Protein AF-A0A0G0N6K5-F1 (afdb_monomer_lite)

Structure (mmCIF, N/CA/C/O backbone):
data_AF-A0A0G0N6K5-F1
#
_entry.id   AF-A0A0G0N6K5-F1
#
loop_
_atom_site.group_PDB
_atom_site.id
_atom_site.type_symbol
_atom_site.label_atom_id
_atom_site.label_alt_id
_atom_site.label_comp_id
_atom_site.label_asym_id
_atom_site.label_entity_id
_atom_site.label_seq_id
_atom_site.pdbx_PDB_ins_code
_atom_site.Cartn_x
_atom_site.Cartn_y
_atom_site.Cartn_z
_atom_site.occupancy
_atom_site.B_iso_or_equiv
_atom_site.auth_seq_id
_atom_site.auth_comp_id
_atom_site.auth_asym_id
_atom_site.auth_atom_id
_atom_site.pdbx_PDB_model_num
ATOM 1 N N . MET A 1 1 ? 16.430 -5.207 -23.664 1.00 59.88 1 MET A N 1
ATOM 2 C CA . MET A 1 1 ? 15.205 -4.636 -23.049 1.00 59.88 1 MET A CA 1
ATOM 3 C C . MET A 1 1 ? 14.765 -5.453 -21.842 1.00 59.88 1 MET A C 1
ATOM 5 O O . MET A 1 1 ? 14.078 -4.940 -20.972 1.00 59.88 1 MET A O 1
ATOM 9 N N . ASP A 1 2 ? 15.288 -6.666 -21.744 1.00 76.25 2 ASP A N 1
ATOM 10 C CA . ASP A 1 2 ? 14.984 -7.693 -20.760 1.00 76.25 2 ASP A CA 1
ATOM 11 C C . ASP A 1 2 ? 15.202 -7.211 -19.325 1.00 76.25 2 ASP A C 1
ATOM 13 O O . ASP A 1 2 ? 14.437 -7.561 -18.445 1.00 76.25 2 ASP A O 1
ATOM 17 N N . PHE A 1 3 ? 16.182 -6.337 -19.066 1.00 82.50 3 PHE A N 1
ATOM 18 C CA . PHE A 1 3 ? 16.404 -5.822 -17.711 1.00 82.50 3 PHE A CA 1
ATOM 19 C C . PHE A 1 3 ? 15.198 -5.043 -17.156 1.00 82.50 3 PHE A C 1
ATOM 21 O O . PHE A 1 3 ? 14.783 -5.292 -16.030 1.00 82.50 3 PHE A O 1
ATOM 28 N N . ILE A 1 4 ? 14.608 -4.127 -17.934 1.00 81.88 4 ILE A N 1
ATOM 29 C CA . ILE A 1 4 ? 13.461 -3.321 -17.478 1.00 81.88 4 ILE A CA 1
ATOM 30 C C . ILE A 1 4 ? 12.204 -4.187 -17.359 1.00 81.88 4 ILE A C 1
ATOM 32 O O . ILE A 1 4 ? 11.436 -4.035 -16.410 1.00 81.88 4 ILE A O 1
ATOM 36 N N . GLU A 1 5 ? 12.014 -5.119 -18.291 1.00 84.38 5 GLU A N 1
ATOM 37 C CA . GLU A 1 5 ? 10.897 -6.064 -18.254 1.00 84.38 5 GLU A CA 1
ATOM 38 C C . GLU A 1 5 ? 11.000 -7.024 -17.064 1.00 84.38 5 GLU A C 1
ATOM 40 O O . GLU A 1 5 ? 10.018 -7.184 -16.344 1.00 84.38 5 GLU A O 1
ATOM 45 N N . ASN A 1 6 ? 12.192 -7.556 -16.782 1.00 88.69 6 ASN A N 1
ATOM 46 C CA . ASN A 1 6 ? 12.447 -8.428 -15.635 1.00 88.69 6 ASN A CA 1
ATOM 47 C C . ASN A 1 6 ? 12.270 -7.677 -14.311 1.00 88.69 6 ASN A C 1
ATOM 49 O O . ASN A 1 6 ? 11.652 -8.186 -13.385 1.00 88.69 6 ASN A O 1
ATOM 53 N N . VAL A 1 7 ? 12.752 -6.434 -14.196 1.00 88.12 7 VAL A N 1
ATOM 54 C CA . VAL A 1 7 ? 12.502 -5.625 -12.989 1.00 88.12 7 VAL A CA 1
ATOM 55 C C . VAL A 1 7 ? 11.000 -5.387 -12.804 1.00 88.12 7 VAL A C 1
ATOM 57 O O . VAL A 1 7 ? 10.486 -5.464 -11.685 1.00 88.12 7 VAL A O 1
ATOM 60 N N . LYS A 1 8 ? 10.265 -5.142 -13.893 1.00 87.56 8 LYS A N 1
ATOM 61 C CA . LYS A 1 8 ? 8.814 -4.967 -13.837 1.00 87.56 8 LYS A CA 1
ATOM 62 C C . LYS A 1 8 ? 8.095 -6.247 -13.390 1.00 87.56 8 LYS A C 1
ATOM 64 O O . LYS A 1 8 ? 7.249 -6.161 -12.500 1.00 87.56 8 LYS A O 1
ATOM 69 N N . SER A 1 9 ? 8.401 -7.400 -13.986 1.00 91.56 9 SER A N 1
ATOM 70 C CA . SER A 1 9 ? 7.714 -8.666 -13.691 1.00 91.56 9 SER A CA 1
ATOM 71 C C . SER A 1 9 ? 8.086 -9.239 -12.329 1.00 91.56 9 SER A C 1
ATOM 73 O O . SER A 1 9 ? 7.197 -9.686 -11.611 1.00 91.56 9 SER A O 1
ATOM 75 N N . GLU A 1 10 ? 9.364 -9.177 -11.956 1.00 93.62 10 GLU A N 1
ATOM 76 C CA . GLU A 1 10 ? 9.882 -9.862 -10.770 1.00 93.62 10 GLU A CA 1
ATOM 77 C C . GLU A 1 10 ? 9.833 -9.001 -9.505 1.00 93.62 10 GLU A C 1
ATOM 79 O O . GLU A 1 10 ? 9.800 -9.534 -8.399 1.00 93.62 10 GLU A O 1
ATOM 84 N N . ILE A 1 11 ? 9.832 -7.669 -9.638 1.00 91.75 11 ILE A N 1
ATOM 85 C CA . ILE A 1 11 ? 9.905 -6.759 -8.484 1.00 91.75 11 ILE A CA 1
ATOM 86 C C . ILE A 1 11 ? 8.660 -5.882 -8.404 1.00 91.75 11 ILE A C 1
ATOM 88 O O . ILE A 1 11 ? 7.945 -5.911 -7.402 1.00 91.75 11 ILE A O 1
ATOM 92 N N . ILE A 1 12 ? 8.374 -5.107 -9.452 1.00 91.56 12 ILE A N 1
ATOM 93 C CA . ILE A 1 12 ? 7.335 -4.068 -9.385 1.00 91.56 12 ILE A CA 1
ATOM 94 C C . ILE A 1 12 ? 5.935 -4.680 -9.292 1.00 91.56 12 ILE A C 1
ATOM 96 O O . ILE A 1 12 ? 5.163 -4.295 -8.417 1.00 91.56 12 ILE A O 1
ATOM 100 N N . ASN A 1 13 ? 5.601 -5.641 -10.156 1.00 92.94 13 ASN A N 1
ATOM 101 C CA . ASN A 1 13 ? 4.276 -6.261 -10.165 1.00 92.94 13 ASN A CA 1
ATOM 102 C C . ASN A 1 13 ? 3.944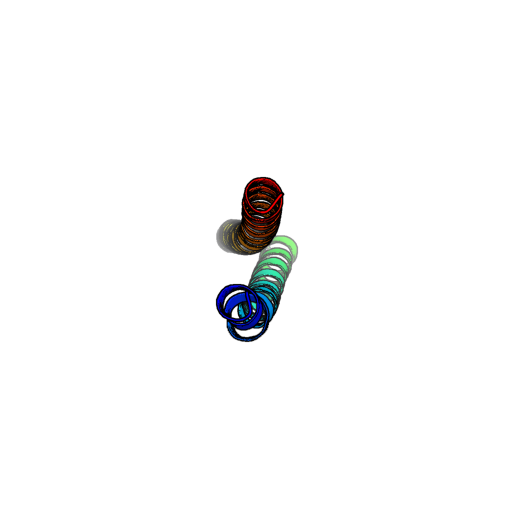 -6.968 -8.830 1.00 92.94 13 ASN A C 1
ATOM 104 O O . ASN A 1 13 ? 2.881 -6.682 -8.270 1.00 92.94 13 ASN A O 1
ATOM 108 N N . PRO A 1 14 ? 4.823 -7.823 -8.262 1.00 95.25 14 PRO A N 1
ATOM 109 C CA . PRO A 1 14 ? 4.589 -8.419 -6.947 1.00 95.25 14 PRO A CA 1
ATOM 110 C C . PRO A 1 14 ? 4.453 -7.373 -5.840 1.00 95.25 14 PRO A C 1
ATOM 112 O O . PRO A 1 14 ? 3.562 -7.481 -4.997 1.00 95.25 14 PRO A O 1
ATOM 115 N N . LEU A 1 15 ? 5.290 -6.330 -5.862 1.00 95.00 15 LEU A N 1
ATOM 116 C CA . LEU A 1 15 ? 5.241 -5.263 -4.868 1.00 95.00 15 LEU A CA 1
ATOM 117 C C . LEU A 1 15 ? 3.921 -4.483 -4.931 1.00 95.00 15 LEU A C 1
ATOM 119 O O . LEU A 1 15 ? 3.349 -4.183 -3.886 1.00 95.00 15 LEU A O 1
ATOM 123 N N . ILE A 1 16 ? 3.400 -4.201 -6.130 1.00 94.62 16 ILE A N 1
ATOM 124 C CA . ILE A 1 16 ? 2.089 -3.560 -6.305 1.00 94.62 16 ILE A CA 1
ATOM 125 C C . ILE A 1 16 ? 0.991 -4.400 -5.651 1.00 94.62 16 ILE A C 1
ATOM 127 O O . ILE A 1 16 ? 0.197 -3.865 -4.879 1.00 94.62 16 ILE A O 1
ATOM 131 N N . VAL A 1 17 ? 0.952 -5.707 -5.926 1.00 95.50 17 VAL A N 1
ATOM 132 C CA . VAL A 1 17 ? -0.059 -6.612 -5.351 1.00 95.50 17 VAL A CA 1
ATOM 133 C C . VAL A 1 17 ? 0.064 -6.669 -3.827 1.00 95.50 17 VAL A C 1
ATOM 135 O O . VAL A 1 17 ? -0.943 -6.636 -3.120 1.00 95.50 17 VAL A O 1
ATOM 138 N N . PHE A 1 18 ? 1.290 -6.695 -3.308 1.00 96.56 18 PHE A N 1
ATOM 139 C CA . PHE A 1 18 ? 1.552 -6.702 -1.872 1.00 96.56 18 PHE A CA 1
ATOM 140 C C . PHE A 1 18 ? 1.081 -5.413 -1.184 1.00 96.56 18 PHE A C 1
ATOM 142 O O . PHE A 1 18 ? 0.341 -5.466 -0.199 1.00 96.56 18 PHE A O 1
ATOM 149 N N . ILE A 1 19 ? 1.451 -4.250 -1.728 1.00 95.94 19 ILE A N 1
ATOM 150 C CA . ILE A 1 19 ? 1.019 -2.949 -1.203 1.00 95.94 19 ILE A CA 1
ATOM 151 C C . ILE A 1 19 ? -0.500 -2.814 -1.319 1.00 95.94 19 ILE A C 1
ATOM 153 O O . ILE A 1 19 ? -1.127 -2.306 -0.391 1.00 95.94 19 ILE A O 1
ATOM 157 N N . LEU A 1 20 ? -1.110 -3.304 -2.403 1.00 97.12 20 LEU A N 1
ATOM 158 C CA . LEU A 1 20 ? -2.561 -3.288 -2.584 1.00 97.12 20 LEU A CA 1
ATOM 159 C C . LEU A 1 20 ? -3.260 -4.061 -1.468 1.00 97.12 20 LEU A C 1
ATOM 161 O O . LEU A 1 20 ? -4.177 -3.530 -0.845 1.00 97.12 20 LEU A O 1
ATOM 165 N N . ALA A 1 21 ? -2.800 -5.281 -1.183 1.00 97.75 21 ALA A N 1
ATOM 166 C CA . ALA A 1 21 ? -3.368 -6.111 -0.129 1.00 97.75 21 ALA A CA 1
ATOM 167 C C . ALA A 1 21 ? -3.319 -5.400 1.232 1.00 97.75 21 ALA A C 1
ATOM 169 O O . ALA A 1 21 ? -4.343 -5.292 1.907 1.00 97.75 21 ALA A O 1
ATOM 170 N N . ILE A 1 22 ? -2.163 -4.844 1.605 1.00 97.69 22 ILE A N 1
ATOM 171 C CA . ILE A 1 22 ? -2.005 -4.121 2.876 1.00 97.69 22 ILE A CA 1
ATOM 172 C C . ILE A 1 22 ? -2.883 -2.868 2.909 1.00 97.69 22 ILE A C 1
ATOM 174 O O . ILE A 1 22 ? -3.556 -2.617 3.907 1.00 97.69 22 ILE A O 1
ATOM 178 N N . SER A 1 23 ? -2.908 -2.099 1.820 1.00 97.44 23 SER A N 1
ATOM 179 C CA . SER A 1 23 ? -3.668 -0.848 1.729 1.00 97.44 23 SER A CA 1
ATOM 180 C C . SER A 1 23 ? -5.166 -1.090 1.879 1.00 97.44 23 SER A C 1
ATOM 182 O O . SER A 1 23 ? -5.830 -0.376 2.628 1.00 97.44 23 SER A O 1
ATOM 184 N N . VAL A 1 24 ? -5.696 -2.123 1.216 1.00 97.69 24 VAL A N 1
ATOM 185 C CA . VAL A 1 24 ? -7.107 -2.516 1.322 1.00 97.69 24 VAL A CA 1
ATOM 186 C C . VAL A 1 24 ? -7.433 -2.983 2.736 1.00 97.69 24 VAL A C 1
ATOM 188 O O . VAL A 1 24 ? -8.450 -2.570 3.286 1.00 97.69 24 VAL A O 1
ATOM 191 N N . VAL A 1 25 ? -6.569 -3.789 3.357 1.00 97.81 25 VAL A N 1
ATOM 192 C CA . VAL A 1 25 ? -6.771 -4.234 4.744 1.00 97.81 25 VAL A CA 1
ATOM 193 C C . VAL A 1 25 ? -6.804 -3.044 5.705 1.00 97.81 25 VAL A C 1
ATOM 195 O O . VAL A 1 25 ? -7.737 -2.938 6.497 1.00 97.81 25 VAL A O 1
ATOM 198 N N . TYR A 1 26 ? -5.848 -2.117 5.606 1.00 96.94 26 TYR A N 1
ATOM 199 C CA . TYR A 1 26 ? -5.808 -0.918 6.452 1.00 96.94 26 TYR A CA 1
ATOM 200 C C . TYR A 1 26 ? -7.013 -0.002 6.230 1.00 96.94 26 TYR A C 1
ATOM 202 O O . TYR A 1 26 ? -7.593 0.511 7.187 1.00 96.94 26 TYR A O 1
ATOM 210 N N . PHE A 1 27 ? -7.413 0.171 4.969 1.00 97.69 27 PHE A N 1
ATOM 211 C CA . PHE A 1 27 ? -8.591 0.946 4.607 1.00 97.69 27 PHE A CA 1
ATOM 212 C C . PHE A 1 27 ? -9.855 0.350 5.232 1.00 97.69 27 PHE A C 1
ATOM 214 O O . PHE A 1 27 ? -10.589 1.054 5.924 1.00 97.69 27 PHE A O 1
ATOM 221 N N . LEU A 1 28 ? -10.090 -0.951 5.035 1.00 97.44 28 LEU A N 1
ATOM 222 C CA . LEU A 1 28 ? -11.261 -1.640 5.576 1.00 97.44 28 LEU A CA 1
ATOM 223 C C . LEU A 1 28 ? -11.257 -1.634 7.106 1.00 97.44 28 LEU A C 1
ATOM 225 O O . LEU A 1 28 ? -12.293 -1.355 7.703 1.00 97.44 28 LEU A O 1
ATOM 229 N N . TYR A 1 29 ? -10.106 -1.873 7.739 1.00 96.38 29 TYR A N 1
ATOM 230 C CA . TYR A 1 29 ? -9.962 -1.779 9.193 1.00 96.38 29 TYR A CA 1
ATOM 231 C C . TYR A 1 29 ? -10.376 -0.396 9.710 1.00 96.38 29 TYR A C 1
ATOM 233 O O . TYR A 1 29 ? -11.189 -0.297 10.627 1.00 96.38 29 TYR A O 1
ATOM 241 N N . GLY A 1 30 ? -9.901 0.673 9.064 1.00 95.75 30 GLY A N 1
ATOM 242 C CA . GLY A 1 30 ? -10.288 2.037 9.411 1.00 95.75 30 GLY A CA 1
ATOM 243 C C . GLY A 1 30 ? -11.777 2.321 9.211 1.00 95.75 30 GLY A C 1
ATOM 244 O O . GLY A 1 30 ? -12.384 2.990 10.043 1.00 95.75 30 GLY A O 1
ATOM 245 N N . VAL A 1 31 ? -12.387 1.784 8.147 1.00 95.94 31 VAL A N 1
ATOM 246 C CA . VAL A 1 31 ? -13.837 1.889 7.905 1.00 95.94 31 VAL A CA 1
ATOM 247 C C . VAL A 1 31 ? -14.630 1.199 9.015 1.00 95.94 31 VAL A C 1
ATOM 249 O O . VAL A 1 31 ? -15.571 1.791 9.545 1.00 95.94 31 VAL A O 1
ATOM 252 N N . PHE A 1 32 ? -14.246 -0.018 9.405 1.00 95.50 32 PHE A N 1
ATOM 253 C CA . PHE A 1 32 ? -14.898 -0.729 10.506 1.00 95.50 32 PHE A CA 1
ATOM 254 C C . PHE A 1 32 ? -14.761 0.025 11.830 1.00 95.50 32 PHE A C 1
ATOM 256 O O . PHE A 1 32 ? -15.753 0.209 12.534 1.00 95.50 32 PHE A O 1
ATOM 263 N N . GLU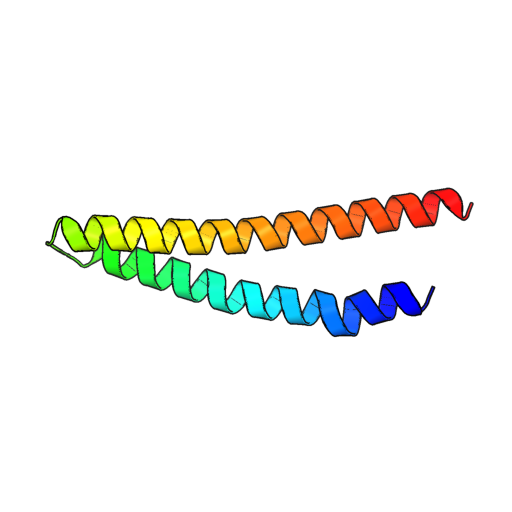 A 1 33 ? -13.560 0.505 12.148 1.00 93.81 33 GLU A N 1
ATOM 264 C CA . GLU A 1 33 ? -13.298 1.264 13.370 1.00 93.81 33 GLU A CA 1
ATOM 265 C C . GLU A 1 33 ? -14.066 2.591 13.401 1.00 93.81 33 GLU A C 1
ATOM 267 O O . GLU A 1 33 ? -14.644 2.933 14.428 1.00 93.81 33 GLU A O 1
ATOM 272 N N . PHE A 1 34 ? -14.147 3.298 12.271 1.00 92.94 34 PHE A N 1
ATOM 273 C CA . PHE A 1 34 ? -14.888 4.552 12.146 1.00 92.94 34 PHE A CA 1
ATOM 274 C C . PHE A 1 34 ? -16.406 4.365 12.281 1.00 92.94 34 PHE A C 1
ATOM 276 O O . PHE A 1 34 ? -17.058 5.183 12.926 1.00 92.94 34 PHE A O 1
ATOM 283 N N . MET A 1 35 ? -16.978 3.313 11.682 1.00 91.56 35 MET A N 1
ATOM 284 C CA . MET A 1 35 ? -18.435 3.107 11.661 1.00 91.56 35 MET A CA 1
ATOM 285 C C . MET A 1 35 ? -18.987 2.432 12.919 1.00 91.56 35 MET A C 1
ATOM 287 O O . MET A 1 35 ? -20.131 2.686 13.284 1.00 91.56 35 MET A O 1
ATOM 291 N N . TYR A 1 36 ? -18.223 1.537 13.551 1.00 87.38 36 TYR A N 1
ATOM 292 C CA . TYR A 1 36 ? -18.742 0.674 14.620 1.00 87.38 36 TYR A CA 1
ATOM 293 C C . TYR A 1 36 ? -18.433 1.190 16.035 1.00 87.38 36 TYR A C 1
ATOM 295 O O . TYR A 1 36 ? -18.888 0.614 17.024 1.00 87.38 36 TYR A O 1
ATOM 303 N N . THR A 1 37 ? -17.657 2.270 16.158 1.00 80.00 37 THR A N 1
ATOM 304 C CA . THR A 1 37 ? -17.319 2.868 17.454 1.00 80.00 37 THR A CA 1
ATOM 305 C C . THR A 1 37 ? -18.310 3.957 17.875 1.00 80.00 37 THR A C 1
ATOM 307 O O . THR A 1 37 ? -18.701 4.801 17.077 1.00 80.00 37 THR A O 1
ATOM 310 N N . GLY A 1 38 ? -18.668 3.982 19.163 1.00 82.88 38 GLY A N 1
ATOM 311 C CA . GL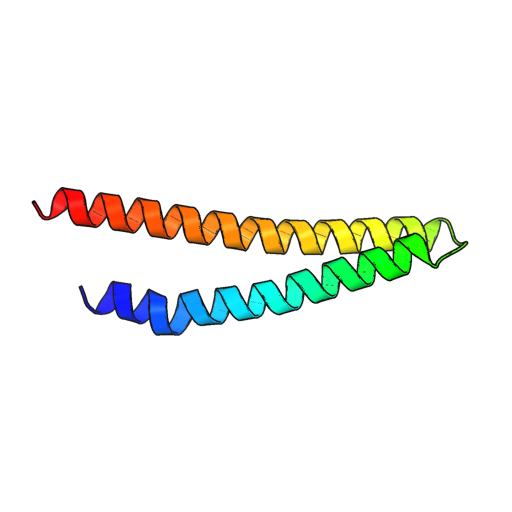Y A 1 38 ? -19.342 5.123 19.803 1.00 82.88 38 GLY A CA 1
ATOM 312 C C . GLY A 1 38 ? -18.377 6.124 20.457 1.00 82.88 38 GLY A C 1
ATOM 313 O O . GLY A 1 38 ? -18.814 7.133 21.003 1.00 82.88 38 GLY A O 1
ATOM 314 N N . ASP A 1 39 ? -17.071 5.840 20.435 1.00 90.69 39 ASP A N 1
ATOM 315 C CA . ASP A 1 39 ? -16.024 6.671 21.037 1.00 90.69 39 ASP A CA 1
ATOM 316 C C . ASP A 1 39 ? -15.413 7.621 19.995 1.00 90.69 39 ASP A C 1
ATOM 318 O O . ASP A 1 39 ? -14.871 7.179 18.976 1.00 90.69 39 ASP A O 1
ATOM 322 N N . ALA A 1 40 ? -15.452 8.925 20.281 1.00 89.56 40 ALA A N 1
ATOM 323 C CA . ALA A 1 40 ? -14.901 9.973 19.427 1.00 89.56 40 ALA A CA 1
ATOM 324 C C . ALA A 1 40 ? -13.399 9.802 19.132 1.00 89.56 40 ALA A C 1
ATOM 326 O O . ALA A 1 40 ? -12.959 10.145 18.035 1.00 89.56 40 ALA A O 1
ATOM 327 N N . LYS A 1 41 ? -12.615 9.246 20.068 1.00 90.19 41 LYS A N 1
ATOM 328 C CA . LYS A 1 41 ? -11.176 9.007 19.866 1.00 90.19 41 LYS A CA 1
ATOM 329 C C . LYS A 1 41 ? -10.931 7.926 18.822 1.00 90.19 41 LYS A C 1
ATOM 331 O O . LYS A 1 41 ? -10.206 8.154 17.859 1.00 90.19 41 LYS A O 1
ATOM 336 N N . LYS A 1 42 ? -11.605 6.785 18.963 1.00 90.50 42 LYS A N 1
ATOM 337 C CA . LYS A 1 42 ? -11.528 5.685 17.990 1.00 90.50 42 LYS A CA 1
ATOM 338 C C . LYS A 1 42 ? -12.049 6.102 16.620 1.00 90.50 42 LYS A C 1
ATOM 340 O O . LYS A 1 42 ? -11.550 5.654 15.598 1.00 90.50 42 LYS A O 1
ATOM 345 N N . MET A 1 43 ? -13.022 7.009 16.587 1.00 91.81 43 MET A N 1
ATOM 346 C CA . MET A 1 43 ? -13.516 7.570 15.335 1.00 91.81 43 MET A CA 1
ATOM 347 C C . MET A 1 43 ? -12.434 8.401 14.620 1.00 91.81 43 MET A C 1
ATOM 349 O O . MET A 1 43 ? -12.332 8.369 13.394 1.00 91.81 43 MET A O 1
ATOM 353 N N . GLU A 1 44 ? -11.600 9.136 15.360 1.00 93.75 44 GLU A N 1
ATOM 354 C CA . GLU A 1 44 ? -10.446 9.845 14.794 1.00 93.75 44 GLU A CA 1
ATOM 355 C C . GLU A 1 44 ? -9.350 8.878 14.316 1.00 93.75 44 GLU A C 1
ATOM 357 O O . GLU A 1 44 ? -8.767 9.082 13.250 1.00 93.75 44 GLU A O 1
ATOM 362 N N . GLU A 1 45 ? -9.096 7.804 15.064 1.00 93.44 45 GLU A N 1
ATOM 363 C CA . GLU A 1 45 ? -8.145 6.749 14.687 1.00 93.44 45 GLU A CA 1
ATOM 364 C C . GLU A 1 45 ? -8.585 6.014 13.414 1.00 93.44 45 GLU A C 1
ATOM 366 O O . GLU A 1 45 ? -7.805 5.918 12.464 1.00 93.44 45 GLU A O 1
ATOM 371 N N . GLY A 1 46 ? -9.864 5.641 13.312 1.00 94.38 46 GLY A N 1
ATOM 372 C CA . GLY A 1 46 ? -10.428 5.022 12.114 1.00 94.38 46 GLY A CA 1
ATOM 373 C C . GLY A 1 46 ? -10.259 5.898 10.870 1.00 94.38 46 GLY A C 1
ATOM 374 O O . GLY A 1 46 ? -9.851 5.410 9.815 1.00 94.38 46 GLY A O 1
ATOM 375 N N . LYS A 1 47 ? -10.445 7.223 10.990 1.00 95.31 47 LYS A N 1
ATOM 376 C CA . LYS A 1 47 ? -10.159 8.167 9.889 1.00 95.31 47 LYS A CA 1
ATOM 377 C C . LYS A 1 47 ? -8.691 8.147 9.465 1.00 95.31 47 LYS A C 1
ATOM 379 O O . LYS A 1 47 ? -8.410 8.219 8.269 1.00 95.31 47 LYS A O 1
ATOM 384 N N . LYS A 1 48 ? -7.756 8.051 10.416 1.00 96.50 48 LYS A N 1
ATOM 385 C CA . LYS A 1 48 ? -6.319 7.950 10.111 1.00 96.50 48 LYS A CA 1
ATOM 386 C C . LYS A 1 48 ? -6.022 6.653 9.363 1.00 96.50 48 LYS A C 1
ATOM 388 O O . LYS A 1 48 ? -5.318 6.694 8.360 1.00 96.50 48 LYS A O 1
ATOM 393 N N . HIS A 1 49 ? -6.594 5.529 9.785 1.00 96.81 49 HIS A N 1
ATOM 394 C CA . HIS A 1 49 ? -6.433 4.243 9.100 1.00 96.81 49 HIS A CA 1
ATOM 395 C C . HIS A 1 49 ? -7.004 4.251 7.674 1.00 96.81 49 HIS A C 1
ATOM 397 O O . HIS A 1 49 ? -6.330 3.798 6.748 1.00 96.81 49 HIS A O 1
ATOM 403 N N . ILE A 1 50 ? -8.181 4.855 7.474 1.00 97.31 50 ILE A N 1
ATOM 404 C CA . ILE A 1 50 ? -8.757 5.085 6.139 1.00 97.31 50 ILE A CA 1
ATOM 405 C C . ILE A 1 50 ? -7.787 5.895 5.273 1.00 97.31 50 ILE A C 1
ATOM 407 O O . ILE A 1 50 ? -7.499 5.507 4.141 1.00 97.31 50 ILE A O 1
ATOM 411 N N . LEU A 1 51 ? -7.258 7.002 5.804 1.00 97.75 51 LEU A N 1
ATOM 412 C CA . LEU A 1 51 ? -6.339 7.871 5.073 1.00 97.75 51 LEU A CA 1
ATOM 413 C C . LEU A 1 51 ? -5.051 7.138 4.678 1.00 97.75 51 LEU A C 1
ATOM 415 O O . LEU A 1 51 ? -4.628 7.241 3.530 1.00 97.75 51 LEU A O 1
ATOM 419 N N . TRP A 1 52 ? -4.454 6.364 5.586 1.00 97.25 52 TRP A N 1
ATOM 420 C CA . TRP A 1 52 ? -3.265 5.562 5.280 1.00 97.25 52 TRP A CA 1
ATOM 421 C C . TRP A 1 52 ? -3.530 4.515 4.195 1.00 97.25 52 TRP A C 1
ATOM 423 O O . TRP A 1 52 ? -2.710 4.358 3.290 1.00 97.25 52 TRP A O 1
ATOM 433 N N . GLY A 1 53 ? -4.695 3.861 4.228 1.00 97.25 53 GLY A N 1
ATOM 434 C CA . GLY A 1 53 ? -5.122 2.957 3.161 1.00 97.25 53 GLY A CA 1
ATOM 435 C C . GLY A 1 53 ? -5.259 3.667 1.808 1.00 97.25 53 GLY A C 1
ATOM 436 O O . GLY A 1 53 ? -4.757 3.178 0.798 1.00 97.25 53 GLY A O 1
ATOM 437 N N . LEU A 1 54 ? -5.857 4.863 1.782 1.00 97.94 54 LEU A N 1
ATOM 438 C CA . LEU A 1 54 ? -5.983 5.674 0.563 1.00 97.94 54 LEU A CA 1
ATOM 439 C C . LEU A 1 54 ? -4.630 6.149 0.020 1.00 97.94 54 LEU A C 1
ATOM 441 O O . LEU A 1 54 ? -4.434 6.145 -1.193 1.00 97.94 54 LEU A O 1
ATOM 445 N N . ILE A 1 55 ? -3.690 6.526 0.890 1.00 97.81 55 ILE A N 1
ATOM 446 C CA . ILE A 1 55 ? -2.325 6.890 0.484 1.00 97.81 55 ILE A CA 1
ATOM 447 C C . ILE A 1 55 ? -1.638 5.693 -0.182 1.00 97.81 55 ILE A C 1
ATOM 449 O O . ILE A 1 55 ? -1.028 5.848 -1.238 1.00 97.81 55 ILE A O 1
ATOM 453 N N . GLY A 1 56 ? -1.773 4.493 0.388 1.00 96.56 56 GLY A N 1
ATOM 454 C CA . GLY A 1 56 ? -1.230 3.273 -0.211 1.00 96.56 56 GLY A CA 1
ATOM 455 C C . GLY A 1 56 ? -1.818 2.980 -1.596 1.00 96.56 56 GLY A C 1
ATOM 456 O O . GLY A 1 56 ? -1.077 2.711 -2.544 1.00 96.56 56 GLY A O 1
ATOM 457 N N . LEU A 1 57 ? -3.136 3.142 -1.755 1.00 97.00 57 LEU A N 1
ATOM 458 C CA . LEU A 1 57 ? -3.807 3.030 -3.055 1.00 97.00 57 LEU A CA 1
ATOM 459 C C . LEU A 1 57 ? -3.333 4.095 -4.055 1.00 97.00 57 LEU A C 1
ATOM 461 O O . LEU A 1 57 ? -3.103 3.788 -5.225 1.00 97.00 57 LEU A O 1
ATOM 465 N N . PHE A 1 58 ? -3.136 5.332 -3.603 1.00 97.75 58 PHE A N 1
ATOM 466 C CA . PHE A 1 58 ? -2.627 6.416 -4.440 1.00 97.75 58 PHE A CA 1
ATOM 467 C C . PHE A 1 58 ? -1.212 6.128 -4.960 1.00 97.75 58 PHE A C 1
ATOM 469 O O . PHE A 1 58 ? -0.943 6.335 -6.143 1.00 97.75 58 PHE A O 1
ATOM 476 N N . ILE A 1 59 ? -0.326 5.594 -4.114 1.00 96.19 59 ILE A N 1
ATOM 477 C CA . ILE A 1 59 ? 1.039 5.217 -4.511 1.00 96.19 59 ILE A CA 1
ATOM 478 C C . ILE A 1 59 ? 1.013 4.179 -5.639 1.00 96.19 59 ILE A C 1
ATOM 480 O O . ILE A 1 59 ? 1.775 4.304 -6.594 1.00 96.19 59 ILE A O 1
ATOM 484 N N . ILE A 1 60 ? 0.112 3.193 -5.580 1.00 95.12 60 ILE A N 1
ATOM 485 C CA . ILE A 1 60 ? -0.024 2.177 -6.636 1.00 95.12 60 ILE A CA 1
ATOM 486 C C . ILE A 1 60 ? -0.363 2.824 -7.981 1.00 95.12 60 ILE A C 1
ATOM 488 O O . ILE A 1 60 ? 0.272 2.521 -8.993 1.00 95.12 60 ILE A O 1
ATOM 492 N N . VAL A 1 61 ? -1.333 3.743 -7.990 1.00 95.62 61 VAL A N 1
ATOM 493 C CA . VAL A 1 61 ? -1.735 4.467 -9.205 1.00 95.62 61 VAL A CA 1
ATOM 494 C C . VAL A 1 61 ? -0.582 5.322 -9.731 1.00 95.62 61 VAL A C 1
ATOM 496 O O . VAL A 1 61 ? -0.308 5.311 -10.932 1.00 95.62 61 VAL A O 1
ATOM 499 N N . ALA A 1 62 ? 0.135 6.014 -8.843 1.00 95.69 62 ALA A N 1
ATOM 500 C CA . ALA A 1 62 ? 1.287 6.829 -9.212 1.00 95.69 62 ALA A CA 1
ATOM 501 C C . ALA A 1 62 ? 2.406 5.987 -9.849 1.00 95.69 62 ALA A C 1
ATOM 503 O O . ALA A 1 62 ? 2.920 6.353 -10.906 1.00 95.69 62 ALA A O 1
ATOM 504 N N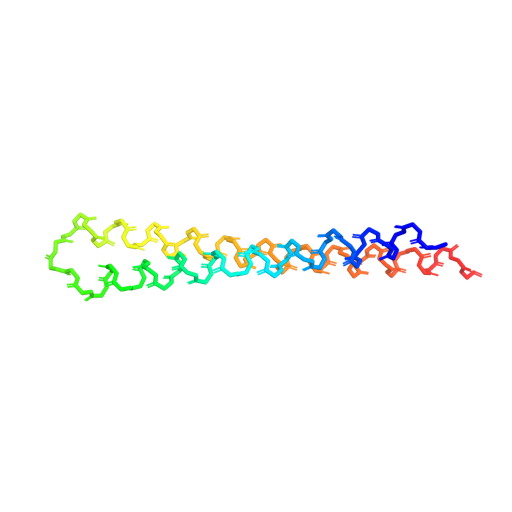 . VAL A 1 63 ? 2.746 4.834 -9.262 1.00 92.88 63 VAL A N 1
ATOM 505 C CA . VAL A 1 63 ? 3.763 3.917 -9.805 1.00 92.88 63 VAL A CA 1
ATOM 506 C C . VAL A 1 63 ? 3.349 3.392 -11.179 1.00 92.88 63 VAL A C 1
ATOM 508 O O . VAL A 1 63 ? 4.159 3.418 -12.104 1.00 92.88 63 VAL A O 1
ATOM 511 N N . ALA A 1 64 ? 2.095 2.964 -11.349 1.00 90.25 64 ALA A N 1
ATOM 512 C CA . ALA A 1 64 ? 1.599 2.490 -12.641 1.00 90.25 64 ALA A CA 1
ATOM 513 C C . ALA A 1 64 ? 1.673 3.583 -13.725 1.00 90.25 64 ALA A C 1
ATOM 515 O O . ALA A 1 64 ? 2.110 3.309 -14.844 1.00 90.25 64 ALA A O 1
ATOM 516 N N . GLY A 1 65 ? 1.315 4.824 -13.377 1.00 92.12 65 GLY A N 1
ATOM 517 C CA . GLY A 1 65 ? 1.414 5.975 -14.275 1.00 92.12 65 GLY A CA 1
ATOM 518 C C . GLY A 1 65 ? 2.855 6.292 -14.681 1.00 92.12 65 GLY A C 1
ATOM 519 O O . GLY A 1 65 ? 3.137 6.464 -15.866 1.00 92.12 65 GLY A O 1
ATOM 520 N N . ILE A 1 66 ? 3.784 6.299 -13.720 1.00 91.38 66 ILE A N 1
ATOM 521 C CA . ILE A 1 66 ? 5.214 6.520 -13.987 1.00 91.38 66 ILE A CA 1
ATOM 522 C C . ILE A 1 66 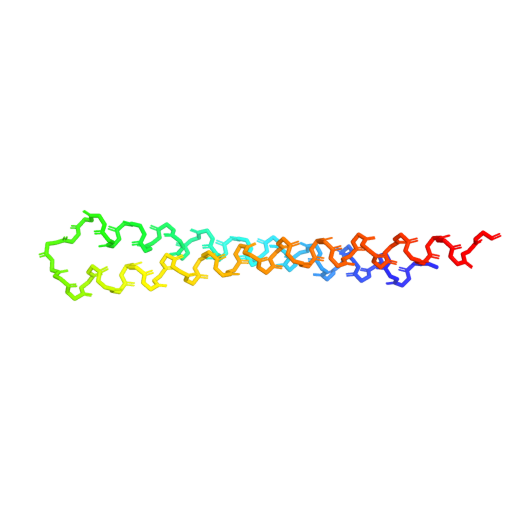? 5.771 5.413 -14.890 1.00 91.38 66 ILE A C 1
ATOM 524 O O . ILE A 1 66 ? 6.476 5.707 -15.851 1.00 91.38 66 ILE A O 1
ATOM 528 N N . MET A 1 67 ? 5.431 4.148 -14.627 1.00 88.62 67 MET A N 1
ATOM 529 C CA . MET A 1 67 ? 5.885 3.017 -15.443 1.00 88.62 67 MET A CA 1
ATOM 530 C C . MET A 1 67 ? 5.388 3.099 -16.889 1.00 88.62 67 MET A C 1
ATOM 532 O O . MET A 1 67 ? 6.146 2.783 -17.805 1.00 88.62 67 MET A O 1
ATOM 536 N N . GLY A 1 68 ? 4.142 3.535 -17.098 1.00 88.94 68 GLY A N 1
ATOM 537 C CA . GLY A 1 68 ? 3.606 3.799 -18.435 1.00 88.94 68 GLY A CA 1
ATOM 538 C C . GLY A 1 68 ? 4.379 4.914 -19.139 1.00 88.94 68 GLY A C 1
ATOM 539 O O . GLY A 1 68 ? 4.926 4.698 -20.215 1.00 88.94 68 GLY A O 1
ATOM 540 N N . PHE A 1 69 ? 4.535 6.060 -18.473 1.00 91.38 69 PHE A N 1
ATOM 541 C CA . PHE A 1 69 ? 5.248 7.217 -19.017 1.00 91.38 69 PHE A CA 1
ATOM 542 C C . PHE A 1 69 ? 6.709 6.914 -19.392 1.00 91.38 69 PHE A C 1
ATOM 544 O O . PHE A 1 69 ? 7.188 7.310 -20.459 1.00 91.38 69 PHE A O 1
ATOM 551 N N . VAL A 1 70 ? 7.428 6.189 -18.529 1.00 87.94 70 VAL A N 1
ATOM 552 C CA . VAL A 1 70 ? 8.806 5.758 -18.801 1.00 87.94 70 VAL A CA 1
ATOM 553 C C . VAL A 1 70 ? 8.840 4.777 -19.973 1.00 87.94 70 VAL A C 1
ATOM 555 O O . VAL A 1 70 ? 9.692 4.921 -20.849 1.00 87.94 70 VAL A O 1
ATOM 558 N N . GLY A 1 71 ? 7.911 3.817 -20.027 1.00 86.06 71 GLY A N 1
ATOM 559 C CA . GLY A 1 71 ? 7.801 2.872 -21.141 1.00 86.06 71 GLY A CA 1
ATOM 560 C C . GLY A 1 71 ? 7.586 3.572 -22.484 1.00 86.06 71 GLY A C 1
ATOM 561 O O . GLY A 1 71 ? 8.296 3.288 -23.448 1.00 86.06 71 GLY A O 1
ATOM 562 N N . ASP A 1 72 ? 6.672 4.539 -22.529 1.00 89.75 72 ASP A N 1
ATOM 563 C CA . ASP A 1 72 ? 6.362 5.310 -23.735 1.00 89.75 72 ASP A CA 1
ATOM 564 C C . ASP A 1 72 ? 7.555 6.155 -24.195 1.00 89.75 72 ASP A C 1
ATOM 566 O O . ASP A 1 72 ? 7.902 6.160 -25.377 1.00 89.75 72 ASP A O 1
ATOM 570 N N . THR A 1 73 ? 8.244 6.806 -23.253 1.00 89.44 73 THR A N 1
ATOM 571 C CA . THR A 1 73 ? 9.446 7.604 -23.543 1.00 89.44 73 THR A CA 1
ATOM 572 C C . THR A 1 73 ? 10.570 6.734 -24.108 1.00 89.44 73 THR A C 1
ATOM 574 O O . THR A 1 73 ? 11.209 7.097 -25.095 1.00 89.44 73 THR A O 1
ATOM 577 N N . VAL A 1 74 ? 10.805 5.558 -23.519 1.00 86.56 74 VAL A N 1
ATOM 578 C CA . VAL A 1 74 ? 11.831 4.615 -23.989 1.00 86.56 74 VAL A CA 1
ATOM 579 C C . VAL A 1 74 ? 11.498 4.076 -25.382 1.00 86.56 74 VAL A C 1
ATOM 581 O O . VAL A 1 74 ? 12.395 3.946 -26.213 1.00 86.56 74 VAL A O 1
ATOM 584 N N . ASN A 1 75 ? 10.223 3.798 -25.664 1.00 84.25 75 ASN A N 1
ATOM 585 C CA . ASN A 1 75 ? 9.783 3.359 -26.988 1.00 84.25 75 ASN A CA 1
ATOM 586 C C . ASN A 1 75 ? 9.953 4.457 -28.047 1.00 84.25 75 ASN A C 1
ATOM 588 O O . ASN A 1 75 ? 10.371 4.159 -29.164 1.00 84.25 75 ASN A O 1
ATOM 592 N N . ALA A 1 76 ? 9.676 5.716 -27.697 1.00 86.12 76 ALA A N 1
ATOM 593 C CA . ALA A 1 76 ? 9.819 6.857 -28.599 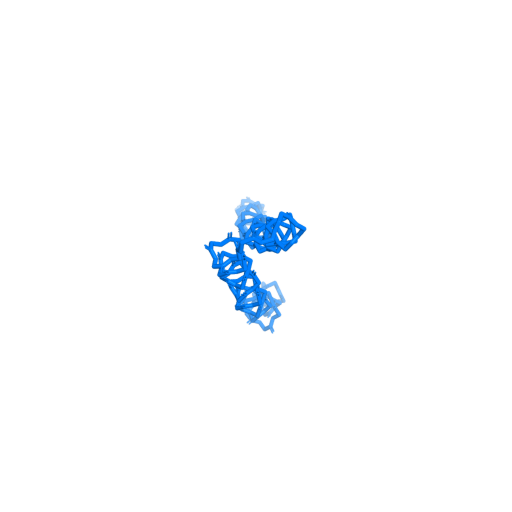1.00 86.12 76 ALA A CA 1
ATOM 594 C C . ALA A 1 76 ? 11.279 7.129 -29.004 1.00 86.12 76 ALA A C 1
ATOM 596 O O . ALA A 1 76 ? 11.531 7.505 -30.142 1.00 86.12 76 ALA A O 1
ATOM 597 N N . LEU A 1 77 ? 12.243 6.901 -28.105 1.00 80.75 77 LEU A N 1
ATOM 598 C CA . LEU A 1 77 ? 13.680 7.065 -28.385 1.00 80.75 77 LEU A CA 1
ATOM 599 C C . LEU A 1 77 ? 14.283 5.935 -29.235 1.00 80.75 77 LEU A C 1
ATOM 601 O O . LEU A 1 77 ? 15.441 6.024 -29.639 1.00 80.75 77 LEU A O 1
ATOM 605 N N . LYS A 1 78 ? 13.538 4.845 -29.438 1.00 70.19 78 LYS A N 1
ATOM 606 C CA . LYS A 1 78 ? 13.999 3.648 -30.152 1.00 70.19 78 LYS A CA 1
ATOM 607 C C . LYS A 1 78 ? 13.521 3.587 -31.611 1.00 70.19 78 LYS A C 1
ATOM 609 O O . LYS A 1 78 ? 13.894 2.641 -32.305 1.00 70.19 78 LYS A O 1
ATOM 614 N N . GLN A 1 79 ? 12.672 4.529 -32.031 1.00 53.31 79 GLN A N 1
ATOM 615 C CA . GLN A 1 79 ? 12.325 4.769 -33.439 1.00 53.31 79 GLN A CA 1
ATOM 616 C C . GLN A 1 79 ? 13.419 5.595 -34.113 1.00 53.31 79 GLN A C 1
ATOM 618 O O . GLN A 1 79 ? 13.661 5.340 -35.312 1.00 53.31 79 GLN A O 1
#

Foldseek 3Di:
DVVLVCCCVVPVVVVLVVLLVVLVVLLVQLVCQLPVDPDPVSVVVSVVSNVSSVVSVVVSVVVVVVSVVVVVVVVVVVD

Sequence (79 aa):
MDFIENVKSEIINPLIVFILAISVVYFLYGVFEFMYTGDAKKMEEGKKHILWGLIGLFIIVAVAGIMGFVGDTVNALKQ

Secondary structure (DSSP, 8-state):
-HHHHHHIIIIIHHHHHHHHHHHHHHHHHHHHHHHH---HHHHHHHHHHHHHHHHHHHHHHHHHHHHHHHHHHHHHTT-

Radius of gyration: 17.84 Å; chains: 1; bounding box: 36×20×54 Å

pLDDT: mean 91.21, std 7.88, range [53.31, 97.94]